Protein AF-A0A4P7W7T8-F1 (afdb_monomer_lite)

Foldseek 3Di:
DPPPQFAWEWAFPPLAAQDFGQWIFTATPVVRDGPDIGQFSLVNQVSCVVVVHFYWYFPDQLDHDDDDPVRTDGDDPVVVVVCVVVVNDTDGGGDGGNDDD

Sequence (101 aa):
MPNKEKKAFVLPHPCEEGKAIKHFEAKSTQEGKTVYKAPTEKEAAEGAIKLGFEAHILKDPKHKGTPKPEHFKKFVPEEHAKEIKNNKRPHKVGDICGGHT

Radius of gyration: 13.11 Å; chains: 1; bounding box: 32×29×37 Å

Structure (mmCIF, N/CA/C/O backbone):
data_AF-A0A4P7W7T8-F1
#
_entry.id   AF-A0A4P7W7T8-F1
#
loop_
_atom_site.group_PDB
_atom_site.id
_atom_site.type_symbol
_atom_site.label_atom_id
_atom_site.label_alt_id
_atom_site.label_comp_id
_atom_site.label_asym_id
_atom_site.label_entity_id
_atom_site.label_seq_id
_atom_site.pdbx_PDB_ins_code
_atom_site.Cartn_x
_atom_site.Cartn_y
_atom_site.Cartn_z
_atom_site.occupancy
_atom_site.B_iso_or_equiv
_atom_site.auth_seq_id
_atom_site.auth_comp_id
_atom_site.auth_asym_id
_atom_site.auth_atom_id
_atom_site.pdbx_PDB_model_num
ATOM 1 N N . MET A 1 1 ? -21.357 14.657 14.690 1.00 43.03 1 MET A N 1
ATOM 2 C CA . MET A 1 1 ? -20.018 15.087 14.230 1.00 43.03 1 MET A CA 1
ATOM 3 C C . MET A 1 1 ? -19.757 14.372 12.916 1.00 43.03 1 MET A C 1
ATOM 5 O O . MET A 1 1 ? -19.847 13.150 12.932 1.00 43.03 1 MET A O 1
ATOM 9 N N . PRO A 1 2 ? -19.558 15.060 11.779 1.00 45.53 2 PRO A N 1
ATOM 10 C CA . PRO A 1 2 ? -19.292 14.358 10.530 1.00 45.53 2 PRO A CA 1
ATOM 11 C C . PRO A 1 2 ? -17.980 13.591 10.700 1.00 45.53 2 PRO A C 1
ATOM 13 O O . PRO A 1 2 ? -16.943 14.193 10.980 1.00 45.53 2 PRO A O 1
ATOM 16 N N . ASN A 1 3 ? -18.054 12.261 10.611 1.00 47.88 3 ASN A N 1
ATOM 17 C CA . ASN A 1 3 ? -16.897 11.380 10.517 1.00 47.88 3 ASN A CA 1
ATOM 18 C C . ASN A 1 3 ? -16.047 11.916 9.359 1.00 47.88 3 ASN A C 1
ATOM 20 O O . ASN A 1 3 ? -16.409 11.722 8.201 1.00 47.88 3 ASN A O 1
ATOM 24 N N . LYS A 1 4 ? -14.973 12.662 9.650 1.00 55.84 4 LYS A N 1
ATOM 25 C CA 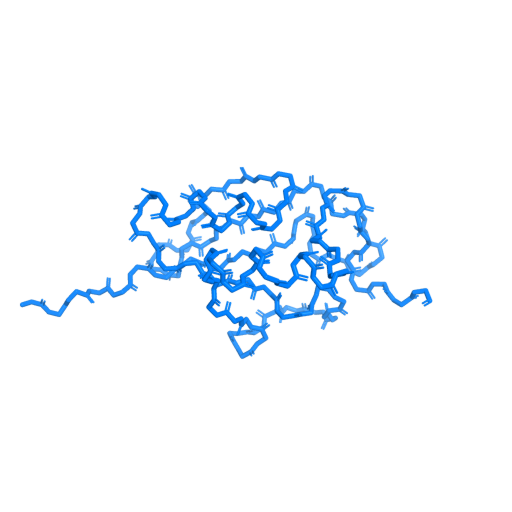. LYS A 1 4 ? -14.002 13.050 8.626 1.00 55.84 4 LYS A CA 1
ATOM 26 C C . LYS A 1 4 ? -13.449 11.746 8.076 1.00 55.84 4 LYS A C 1
ATOM 28 O O . LYS A 1 4 ? -12.705 11.055 8.767 1.00 55.84 4 LYS A O 1
ATOM 33 N N . GLU A 1 5 ? -13.908 11.375 6.887 1.00 64.31 5 GLU A N 1
ATOM 34 C CA . GLU A 1 5 ? -13.505 10.163 6.194 1.00 64.31 5 GLU A CA 1
ATOM 35 C C . GLU A 1 5 ? -11.977 10.169 6.083 1.00 64.31 5 GLU A C 1
ATOM 37 O O . GLU A 1 5 ? -11.391 10.941 5.321 1.00 64.31 5 GLU A O 1
ATOM 42 N N . LYS A 1 6 ? -11.316 9.354 6.906 1.00 83.50 6 LYS A N 1
ATOM 43 C CA . LYS A 1 6 ? -9.862 9.237 6.923 1.00 83.50 6 LYS A CA 1
ATOM 44 C C . LYS A 1 6 ? -9.444 8.525 5.639 1.00 83.50 6 LYS A C 1
ATOM 46 O O . LYS A 1 6 ? -9.477 7.308 5.595 1.00 83.50 6 LYS A O 1
ATOM 51 N N . LYS A 1 7 ? -9.100 9.251 4.577 1.00 89.12 7 LYS A N 1
ATOM 52 C CA . LYS A 1 7 ? -8.714 8.656 3.284 1.00 89.12 7 LYS A CA 1
ATOM 53 C C . LYS A 1 7 ? -7.204 8.432 3.222 1.00 89.12 7 LYS A C 1
ATOM 55 O O . LYS A 1 7 ? -6.428 9.292 3.643 1.00 89.12 7 LYS A O 1
ATOM 60 N N . ALA A 1 8 ? -6.792 7.282 2.699 1.00 91.19 8 ALA A N 1
ATOM 61 C CA . ALA A 1 8 ? -5.398 6.925 2.472 1.00 91.19 8 ALA A CA 1
ATOM 62 C C . ALA A 1 8 ? -5.184 6.495 1.017 1.00 91.19 8 ALA A C 1
ATOM 64 O O . ALA A 1 8 ? -5.902 5.642 0.509 1.00 91.19 8 ALA A O 1
ATOM 65 N N . PHE A 1 9 ? -4.186 7.068 0.353 1.00 91.19 9 PHE A N 1
ATOM 66 C CA . PHE A 1 9 ? -3.884 6.840 -1.057 1.00 91.19 9 PHE A CA 1
ATOM 67 C C . PHE A 1 9 ? -2.626 5.995 -1.179 1.00 91.19 9 PHE A C 1
ATOM 69 O O . PHE A 1 9 ? -1.566 6.379 -0.688 1.00 91.19 9 PHE A O 1
ATOM 76 N N . VAL A 1 10 ? -2.756 4.836 -1.810 1.00 91.19 10 VAL A N 1
ATOM 77 C CA . VAL A 1 10 ? -1.682 3.868 -1.995 1.00 91.19 10 VAL A CA 1
ATOM 78 C C . VAL A 1 10 ? -0.922 4.197 -3.268 1.00 91.19 10 VAL A C 1
ATOM 80 O O . VAL A 1 10 ? -1.489 4.226 -4.361 1.00 91.19 10 VAL A O 1
ATOM 83 N N . LEU A 1 11 ? 0.372 4.439 -3.107 1.00 88.75 11 LEU A N 1
ATOM 84 C CA . LEU A 1 11 ? 1.264 4.909 -4.153 1.00 88.75 11 LEU A CA 1
ATOM 85 C C . LEU A 1 11 ? 2.485 4.001 -4.272 1.00 88.75 11 LEU A C 1
ATOM 87 O O . LEU A 1 11 ? 3.074 3.667 -3.243 1.00 88.75 11 LEU A O 1
ATOM 91 N N . PRO A 1 12 ? 2.908 3.633 -5.490 1.00 87.06 12 PRO A N 1
ATOM 92 C CA . PRO A 1 12 ? 4.202 3.002 -5.685 1.00 87.06 12 PRO A CA 1
ATOM 93 C C . PRO A 1 12 ? 5.333 3.979 -5.334 1.00 87.06 12 PRO A C 1
ATOM 95 O O . PRO A 1 12 ? 5.284 5.160 -5.674 1.00 87.06 12 PRO A O 1
ATOM 98 N N . HIS A 1 13 ? 6.368 3.485 -4.664 1.00 84.25 13 HIS A N 1
ATOM 99 C CA . HIS A 1 13 ? 7.572 4.227 -4.318 1.00 84.25 13 HIS A CA 1
ATOM 100 C C . HIS A 1 13 ? 8.816 3.462 -4.793 1.00 84.25 13 HIS A C 1
ATOM 102 O O . HIS A 1 13 ? 8.976 2.298 -4.424 1.00 84.25 13 HIS A O 1
ATOM 108 N N . PRO A 1 14 ? 9.743 4.085 -5.541 1.00 73.94 14 PRO A N 1
ATOM 109 C CA . PRO A 1 14 ? 9.638 5.423 -6.124 1.00 73.94 14 PRO A CA 1
ATOM 110 C C . PRO A 1 14 ? 8.574 5.477 -7.236 1.00 73.94 14 PRO A C 1
ATOM 112 O O . PRO A 1 14 ? 8.382 4.507 -7.963 1.00 73.94 14 PRO A O 1
ATOM 115 N N . CYS A 1 15 ? 7.906 6.624 -7.374 1.00 66.94 15 CYS A N 1
ATOM 116 C CA . CYS A 1 15 ? 6.936 6.888 -8.444 1.00 66.94 15 CYS A CA 1
ATOM 117 C C . CYS A 1 15 ? 7.629 7.600 -9.620 1.00 66.94 15 CYS A C 1
ATOM 119 O O . CYS A 1 15 ? 7.250 8.705 -10.001 1.00 66.94 15 CYS A O 1
ATOM 121 N N . GLU A 1 16 ? 8.710 7.011 -10.132 1.00 73.38 16 GLU A N 1
ATOM 122 C CA . GLU A 1 16 ? 9.493 7.559 -11.246 1.00 73.38 16 GLU A CA 1
ATOM 123 C C . GLU A 1 16 ? 9.385 6.639 -12.462 1.00 73.38 16 GLU A C 1
ATOM 125 O O . GLU A 1 16 ? 9.552 5.425 -12.340 1.00 73.38 16 GLU A O 1
ATOM 130 N N . GLU A 1 17 ? 9.120 7.222 -13.633 1.00 73.69 17 GLU A N 1
ATOM 131 C CA . GLU A 1 17 ? 9.011 6.481 -14.890 1.00 73.69 17 GLU A CA 1
ATOM 132 C C . GLU A 1 17 ? 10.280 5.658 -15.158 1.00 73.69 17 GLU A C 1
ATOM 134 O O . GLU A 1 17 ? 11.400 6.161 -15.062 1.00 73.69 17 GLU A O 1
ATOM 139 N N . GLY A 1 18 ? 10.101 4.373 -15.466 1.00 72.75 18 GLY A N 1
ATOM 140 C CA . GLY A 1 18 ? 11.202 3.454 -15.755 1.00 72.75 18 GLY A CA 1
ATOM 141 C C . GLY A 1 18 ? 11.937 2.930 -14.518 1.00 72.75 18 GLY A C 1
ATOM 142 O O . GLY A 1 18 ? 12.841 2.108 -14.665 1.00 72.75 18 GLY A O 1
ATOM 143 N N . LYS A 1 19 ? 11.558 3.342 -13.298 1.00 80.81 19 LYS A N 1
ATOM 144 C CA . LYS A 1 19 ? 12.117 2.772 -12.064 1.00 80.81 19 LYS A CA 1
ATOM 145 C C . LYS A 1 19 ? 11.279 1.610 -11.548 1.00 80.81 19 LYS A C 1
ATOM 147 O O . LYS A 1 19 ? 10.050 1.619 -11.596 1.00 80.81 19 LYS A O 1
ATOM 152 N N . ALA A 1 20 ? 11.976 0.617 -11.003 1.00 84.12 20 ALA A N 1
ATOM 153 C CA . ALA A 1 20 ? 11.350 -0.475 -10.280 1.00 84.12 20 ALA A CA 1
ATOM 154 C C . ALA A 1 20 ? 10.740 0.037 -8.970 1.00 84.12 20 ALA A C 1
ATOM 156 O O . ALA A 1 20 ? 11.398 0.728 -8.184 1.00 84.12 20 ALA A O 1
ATOM 157 N N . ILE A 1 21 ? 9.490 -0.343 -8.727 1.00 84.81 21 ILE A N 1
ATOM 158 C CA . ILE A 1 21 ? 8.782 -0.083 -7.478 1.00 84.81 21 ILE A CA 1
ATOM 159 C C . ILE A 1 21 ? 9.522 -0.823 -6.364 1.00 84.81 21 ILE A C 1
ATOM 161 O O . ILE A 1 21 ? 9.688 -2.038 -6.438 1.00 84.81 21 ILE A O 1
ATOM 165 N N . LYS A 1 22 ? 9.964 -0.112 -5.327 1.00 87.56 22 LYS A N 1
ATOM 166 C CA . LYS A 1 22 ? 10.573 -0.703 -4.126 1.00 87.56 22 LYS A CA 1
ATOM 167 C C . LYS A 1 22 ? 9.514 -1.161 -3.132 1.00 87.56 22 LYS A C 1
ATOM 169 O O . LYS A 1 22 ? 9.632 -2.233 -2.550 1.00 87.56 22 LYS A O 1
ATOM 174 N N . HIS A 1 23 ? 8.480 -0.353 -2.940 1.00 89.94 23 HIS A N 1
ATOM 175 C CA . HIS A 1 23 ? 7.365 -0.647 -2.046 1.00 89.94 23 HIS A CA 1
ATOM 176 C C . HIS A 1 23 ? 6.173 0.245 -2.385 1.0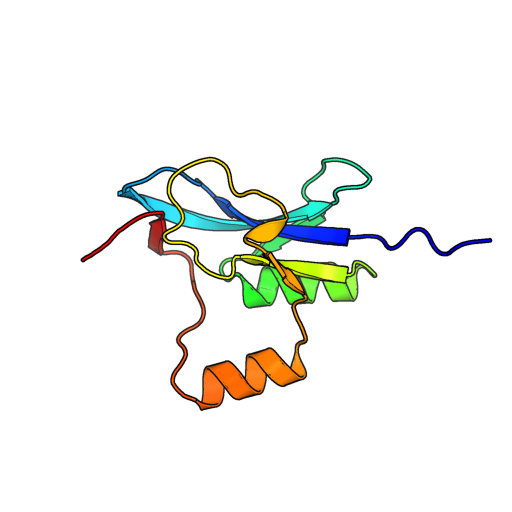0 89.94 23 HIS A C 1
ATOM 178 O O . HIS A 1 23 ? 6.297 1.210 -3.131 1.00 89.94 23 HIS A O 1
ATOM 184 N N . PHE A 1 24 ? 5.016 -0.065 -1.819 1.00 90.81 24 PHE A N 1
ATOM 185 C CA . PHE A 1 24 ? 3.817 0.756 -1.864 1.00 90.81 24 PHE A CA 1
ATOM 186 C C . PHE A 1 24 ? 3.623 1.471 -0.530 1.00 90.81 24 PHE A C 1
ATOM 188 O O . PHE A 1 24 ? 3.826 0.894 0.539 1.00 90.81 24 PHE A O 1
ATOM 195 N N . GLU A 1 25 ? 3.228 2.735 -0.591 1.00 91.69 25 GLU A N 1
ATOM 196 C CA . GLU A 1 25 ? 3.012 3.603 0.562 1.00 91.69 25 GLU A CA 1
ATOM 197 C C . GLU A 1 25 ? 1.563 4.079 0.585 1.00 91.69 25 GLU A C 1
ATOM 199 O O . GLU A 1 25 ? 1.112 4.730 -0.354 1.00 91.69 25 GLU A O 1
ATOM 204 N N . ALA A 1 26 ? 0.841 3.804 1.669 1.00 91.88 26 ALA A N 1
ATOM 205 C CA . ALA A 1 26 ? -0.463 4.396 1.923 1.00 91.88 26 ALA A CA 1
ATOM 206 C C . ALA A 1 26 ? -0.273 5.758 2.600 1.00 91.88 26 ALA A C 1
ATOM 208 O O . ALA A 1 26 ? 0.168 5.827 3.749 1.00 91.88 26 ALA A O 1
ATOM 209 N N . LYS A 1 27 ? -0.591 6.850 1.903 1.00 90.62 27 LYS A N 1
ATOM 210 C CA . LYS A 1 27 ? -0.506 8.222 2.419 1.00 90.62 27 LYS A CA 1
ATOM 211 C C . LYS A 1 27 ? -1.871 8.752 2.833 1.00 90.62 27 LYS A C 1
ATOM 213 O O . LYS A 1 27 ? -2.778 8.830 2.013 1.00 90.62 27 LYS A O 1
ATOM 218 N N . SER A 1 28 ? -2.001 9.163 4.091 1.00 89.25 28 SER A N 1
ATOM 219 C CA . SER A 1 28 ? -3.191 9.848 4.601 1.00 89.25 28 SER A CA 1
ATOM 220 C C . SER A 1 28 ? -3.298 11.241 3.984 1.00 89.25 28 SER A C 1
ATOM 222 O O . SER A 1 28 ? -2.362 12.031 4.103 1.00 89.25 28 SER A O 1
ATOM 224 N N . THR A 1 29 ? -4.433 11.588 3.372 1.00 80.94 29 THR A N 1
ATOM 225 C CA . THR A 1 29 ? -4.665 12.966 2.890 1.00 80.94 29 THR A CA 1
ATOM 226 C C . THR A 1 29 ? -4.890 13.958 4.012 1.00 80.94 29 THR A C 1
ATOM 228 O O . THR A 1 29 ? -4.680 15.150 3.819 1.00 80.94 29 THR A O 1
ATOM 231 N N . GLN A 1 30 ? -5.325 13.485 5.177 1.00 78.44 30 GLN A N 1
ATOM 232 C CA . GLN A 1 30 ? -5.634 14.362 6.297 1.00 78.44 30 GLN A CA 1
ATOM 233 C C . GLN A 1 30 ? -4.367 14.828 7.023 1.00 78.44 30 GLN A C 1
ATOM 235 O O . GLN A 1 30 ? -4.312 15.961 7.486 1.00 78.44 30 GLN A O 1
ATOM 240 N N . GLU A 1 31 ? -3.357 13.960 7.121 1.00 75.31 31 GLU A N 1
ATOM 241 C CA . GLU A 1 31 ? -2.083 14.279 7.781 1.00 75.31 31 GLU A CA 1
ATOM 242 C C . GLU A 1 31 ? -0.920 14.502 6.806 1.00 75.31 31 GLU A C 1
ATOM 244 O O . GLU A 1 31 ? 0.133 14.975 7.221 1.00 75.31 31 GLU A O 1
ATOM 249 N N . GLY A 1 32 ? -1.064 14.125 5.531 1.00 80.06 32 GLY A N 1
ATOM 250 C CA . GLY A 1 32 ? 0.028 14.151 4.550 1.00 80.06 32 GLY A CA 1
ATOM 251 C C . GLY A 1 32 ? 1.140 13.131 4.830 1.00 80.06 32 GLY A C 1
ATOM 252 O O . GLY A 1 32 ? 2.199 13.181 4.206 1.00 80.06 32 GLY A O 1
ATOM 253 N N . LYS A 1 33 ? 0.920 12.203 5.769 1.00 86.50 33 LYS A N 1
ATOM 254 C CA . LYS A 1 33 ? 1.911 11.223 6.228 1.00 86.50 33 LYS A CA 1
ATOM 255 C C . LYS A 1 33 ? 1.632 9.840 5.662 1.00 86.50 33 LYS A C 1
ATOM 257 O O . LYS A 1 33 ? 0.480 9.444 5.479 1.00 86.50 33 LYS A O 1
ATOM 262 N N . THR A 1 34 ? 2.699 9.082 5.440 1.00 91.00 34 THR A N 1
ATOM 263 C CA . THR A 1 34 ? 2.601 7.652 5.150 1.00 91.00 34 THR A CA 1
ATOM 264 C C . THR A 1 34 ? 2.159 6.918 6.413 1.00 91.00 34 THR A C 1
ATOM 266 O O . THR A 1 34 ? 2.882 6.918 7.405 1.00 91.00 34 THR A O 1
ATOM 269 N N . VAL A 1 35 ? 0.975 6.311 6.376 1.00 91.00 35 VAL A N 1
ATOM 270 C CA . VAL A 1 35 ? 0.399 5.543 7.492 1.00 91.00 35 VAL A CA 1
ATOM 271 C C . VAL A 1 35 ? 0.765 4.063 7.425 1.00 91.00 35 VAL A C 1
ATOM 273 O O . VAL A 1 35 ? 0.769 3.390 8.449 1.00 91.00 35 VAL A O 1
ATOM 276 N N . TYR A 1 36 ? 1.087 3.552 6.233 1.00 93.56 36 TYR A N 1
ATOM 277 C CA . TYR A 1 36 ? 1.459 2.153 6.044 1.00 93.56 36 TYR A CA 1
ATOM 278 C C . TYR A 1 36 ? 2.388 1.972 4.840 1.00 93.56 36 TYR A C 1
ATOM 280 O O . TYR A 1 36 ? 2.285 2.713 3.860 1.00 93.56 36 TYR A O 1
ATOM 288 N N . LYS A 1 37 ? 3.285 0.982 4.902 1.00 93.25 37 LYS A N 1
ATOM 289 C CA . LYS A 1 37 ? 4.170 0.592 3.797 1.00 93.25 37 LYS A CA 1
ATOM 290 C C . LYS A 1 37 ? 4.115 -0.914 3.609 1.00 93.25 37 LYS A C 1
ATOM 292 O O . LYS A 1 37 ? 4.160 -1.643 4.594 1.00 93.25 37 LYS A O 1
ATOM 297 N N . ALA A 1 38 ? 4.042 -1.366 2.366 1.00 92.25 38 ALA A N 1
ATOM 298 C CA . ALA A 1 38 ? 3.959 -2.785 2.054 1.00 92.25 38 ALA A CA 1
ATOM 299 C C . ALA A 1 38 ? 4.611 -3.106 0.703 1.00 92.25 38 ALA A C 1
ATOM 301 O O . ALA A 1 38 ? 4.767 -2.208 -0.123 1.00 92.25 38 ALA A O 1
ATOM 302 N N . PRO A 1 39 ? 4.979 -4.366 0.429 1.00 88.12 39 PRO A N 1
ATOM 303 C CA . PRO A 1 39 ? 5.563 -4.739 -0.858 1.00 88.12 39 PRO A CA 1
ATOM 304 C C . PRO A 1 39 ? 4.534 -4.780 -2.000 1.00 88.12 39 PRO A C 1
ATOM 306 O O . PRO A 1 39 ? 4.928 -4.769 -3.165 1.00 88.12 39 PRO A O 1
ATOM 309 N N . THR A 1 40 ? 3.233 -4.804 -1.700 1.00 87.25 40 THR A N 1
ATOM 310 C CA . THR A 1 40 ? 2.149 -4.811 -2.694 1.00 87.25 40 THR A CA 1
ATOM 311 C C . THR A 1 40 ? 1.136 -3.701 -2.435 1.00 87.25 40 THR A C 1
ATOM 313 O O . THR A 1 40 ? 0.941 -3.272 -1.293 1.00 87.25 40 THR A O 1
ATOM 316 N N . GLU A 1 41 ? 0.452 -3.245 -3.488 1.00 86.75 41 GLU A N 1
ATOM 317 C CA . GLU A 1 41 ? -0.619 -2.243 -3.353 1.00 86.75 41 GLU A CA 1
ATOM 318 C C . GLU A 1 41 ? -1.748 -2.746 -2.439 1.00 86.75 41 GLU A C 1
ATOM 320 O O . GLU A 1 41 ? -2.319 -1.985 -1.659 1.00 86.75 41 GLU A O 1
ATOM 325 N N . LYS A 1 42 ? -2.027 -4.053 -2.509 1.00 87.75 42 LYS A N 1
ATOM 326 C CA . LYS A 1 42 ? -3.084 -4.721 -1.760 1.00 87.75 42 LYS A CA 1
ATOM 327 C C . LYS A 1 42 ? -2.792 -4.659 -0.269 1.00 87.75 42 LYS A C 1
ATOM 329 O O . LYS A 1 42 ? -3.623 -4.186 0.496 1.00 87.75 42 LYS A O 1
ATOM 334 N N . GLU A 1 43 ? -1.601 -5.084 0.139 1.00 89.81 43 GLU A N 1
ATOM 335 C CA . GLU A 1 43 ? -1.214 -5.064 1.549 1.00 89.81 43 GLU A CA 1
ATOM 336 C C . GLU A 1 43 ? -1.149 -3.638 2.096 1.00 89.81 43 GLU A C 1
ATOM 338 O O . GLU A 1 43 ? -1.545 -3.400 3.236 1.00 89.81 43 GLU A O 1
ATOM 343 N N . ALA A 1 44 ? -0.714 -2.674 1.279 1.00 91.06 44 ALA A N 1
ATOM 344 C CA . ALA A 1 44 ? -0.719 -1.274 1.676 1.00 91.06 44 ALA A CA 1
ATOM 345 C C . ALA A 1 44 ? -2.145 -0.741 1.896 1.00 91.06 44 ALA A C 1
ATOM 347 O O . ALA A 1 44 ? -2.394 -0.031 2.875 1.00 91.06 44 ALA A O 1
ATOM 348 N N . ALA A 1 45 ? -3.088 -1.121 1.031 1.00 91.25 45 ALA A N 1
ATOM 349 C CA . ALA A 1 45 ? -4.494 -0.762 1.162 1.00 91.25 45 ALA A CA 1
ATOM 350 C C . ALA A 1 45 ? -5.157 -1.441 2.369 1.00 91.25 45 ALA A C 1
ATOM 352 O O . ALA A 1 45 ? -5.811 -0.780 3.175 1.00 91.25 45 ALA A O 1
ATOM 353 N N . GLU A 1 46 ? -4.957 -2.748 2.537 1.00 91.06 46 GLU A N 1
ATOM 354 C CA . GLU A 1 46 ? -5.487 -3.507 3.672 1.00 91.06 46 GLU A CA 1
ATOM 355 C C . GLU A 1 46 ? -4.926 -2.996 5.004 1.00 91.06 46 GLU A C 1
ATOM 357 O O . GLU A 1 46 ? -5.672 -2.868 5.975 1.00 91.06 46 GLU A O 1
ATOM 362 N N . GLY A 1 47 ? -3.634 -2.656 5.052 1.00 91.31 47 GLY A N 1
ATOM 363 C CA . GLY A 1 47 ? -3.001 -2.041 6.216 1.00 91.31 47 GLY A CA 1
ATOM 364 C C . GLY A 1 47 ? -3.647 -0.709 6.593 1.00 91.31 47 GLY A C 1
ATOM 365 O O . GLY A 1 47 ? -3.982 -0.494 7.757 1.00 91.31 47 GLY A O 1
ATOM 366 N N . ALA A 1 48 ? -3.911 0.156 5.611 1.00 90.88 48 ALA A N 1
ATOM 367 C CA . ALA A 1 48 ? -4.619 1.413 5.843 1.00 90.88 48 ALA A CA 1
ATOM 368 C C . ALA A 1 48 ? -6.063 1.197 6.341 1.00 90.88 48 ALA A C 1
ATOM 370 O O . ALA A 1 48 ? -6.477 1.850 7.300 1.00 90.88 48 ALA A O 1
ATOM 371 N N . ILE A 1 49 ? -6.800 0.236 5.774 1.00 90.50 49 ILE A N 1
ATOM 372 C CA . ILE A 1 49 ? -8.160 -0.117 6.225 1.00 90.50 49 ILE A CA 1
ATOM 373 C C . ILE A 1 49 ? -8.166 -0.621 7.665 1.00 90.50 49 ILE A C 1
ATOM 375 O O . ILE A 1 49 ? -9.001 -0.186 8.459 1.00 90.50 49 ILE A O 1
ATOM 379 N N . LYS A 1 50 ? -7.205 -1.470 8.041 1.00 89.75 50 LYS A N 1
ATOM 380 C CA . LYS A 1 50 ? -7.049 -1.949 9.426 1.00 89.75 50 LYS A CA 1
ATOM 381 C C . LYS A 1 50 ? -6.786 -0.813 10.417 1.00 89.75 50 LYS A C 1
ATOM 383 O O . LYS A 1 50 ? -7.221 -0.894 11.559 1.00 89.75 50 LYS A O 1
ATOM 388 N N . LEU A 1 51 ? -6.120 0.254 9.978 1.00 89.19 51 LEU A N 1
ATOM 389 C CA . LEU A 1 51 ? -5.897 1.471 10.767 1.00 89.19 51 LEU A CA 1
ATOM 390 C C . LEU A 1 51 ? -7.126 2.405 10.808 1.00 89.19 51 LEU A C 1
ATOM 392 O O . LEU A 1 51 ? -7.070 3.477 11.414 1.00 89.19 51 LEU A O 1
ATOM 396 N N . GLY A 1 52 ? -8.235 2.020 10.169 1.00 87.69 52 GLY A N 1
ATOM 397 C CA . GLY A 1 52 ? -9.470 2.799 10.100 1.00 87.69 52 GLY A CA 1
ATOM 398 C C . GLY A 1 52 ? -9.470 3.870 9.008 1.00 87.69 52 GLY A C 1
ATOM 399 O O . GLY A 1 52 ? -10.215 4.845 9.124 1.00 87.69 52 GLY A O 1
ATOM 400 N N . PHE A 1 53 ? -8.628 3.722 7.978 1.00 90.00 53 PHE A N 1
ATOM 401 C CA . PHE A 1 53 ? -8.612 4.601 6.811 1.00 90.00 53 PHE A CA 1
ATOM 402 C C . PHE A 1 53 ? -9.335 3.962 5.623 1.00 90.00 53 PHE A C 1
ATOM 404 O O . PHE A 1 53 ? -9.190 2.781 5.336 1.00 90.00 53 PHE A O 1
ATOM 411 N N . GLU A 1 54 ? -10.066 4.757 4.859 1.00 90.38 54 GLU A N 1
ATOM 412 C CA . GLU A 1 54 ? -10.551 4.351 3.551 1.00 90.38 54 GLU A CA 1
ATOM 413 C C . GLU A 1 54 ? -9.382 4.347 2.559 1.00 90.38 54 GLU A C 1
ATOM 415 O O . GLU A 1 54 ? -8.844 5.404 2.221 1.00 90.38 54 GLU A O 1
ATOM 420 N N . ALA A 1 55 ? -8.965 3.161 2.117 1.00 90.81 55 ALA A N 1
ATOM 421 C CA . ALA A 1 55 ? -7.860 3.017 1.182 1.00 90.81 55 ALA A CA 1
ATOM 422 C C . ALA A 1 55 ? -8.299 3.253 -0.269 1.00 90.81 55 ALA A C 1
ATOM 424 O O . ALA A 1 55 ? -9.340 2.771 -0.716 1.00 90.81 55 ALA A O 1
ATOM 425 N N . HIS A 1 56 ? -7.459 3.953 -1.020 1.00 91.44 56 HIS A N 1
ATOM 426 C CA . HIS A 1 56 ? -7.621 4.255 -2.436 1.00 91.44 56 HIS A CA 1
ATOM 427 C C . HIS A 1 56 ? -6.360 3.809 -3.170 1.00 91.44 56 HIS A C 1
ATOM 429 O O . HIS A 1 56 ? -5.269 4.272 -2.849 1.00 91.44 56 HIS A O 1
ATOM 435 N N . ILE A 1 57 ? -6.491 2.904 -4.137 1.00 88.88 57 ILE A N 1
ATOM 436 C CA . ILE A 1 57 ? -5.373 2.397 -4.947 1.00 88.88 57 ILE A CA 1
ATOM 437 C C . ILE A 1 57 ? -5.379 3.049 -6.326 1.00 88.88 57 ILE A C 1
ATOM 439 O O . ILE A 1 57 ? -6.433 3.441 -6.832 1.00 88.88 57 ILE A O 1
ATOM 443 N N . LEU A 1 58 ? -4.207 3.168 -6.942 1.00 84.81 58 LEU A N 1
ATOM 444 C CA . LEU A 1 58 ? -4.092 3.607 -8.329 1.00 84.81 58 LEU A CA 1
ATOM 445 C C . LEU A 1 58 ? -4.846 2.646 -9.253 1.00 84.81 58 LEU A C 1
ATOM 447 O O . LEU A 1 58 ? -4.671 1.434 -9.188 1.00 84.81 58 LEU A O 1
ATOM 451 N N . LYS A 1 59 ? -5.694 3.195 -10.125 1.00 80.75 59 LYS A N 1
ATOM 452 C CA . LYS A 1 59 ? -6.363 2.426 -11.185 1.00 80.75 59 LYS A CA 1
ATOM 453 C C . LYS A 1 59 ? -5.347 1.887 -12.187 1.00 80.75 59 LYS A C 1
ATOM 455 O O . LYS A 1 59 ? -5.531 0.782 -12.687 1.00 80.75 59 LYS A O 1
ATOM 460 N N . ASP A 1 60 ? -4.319 2.688 -12.461 1.00 72.50 60 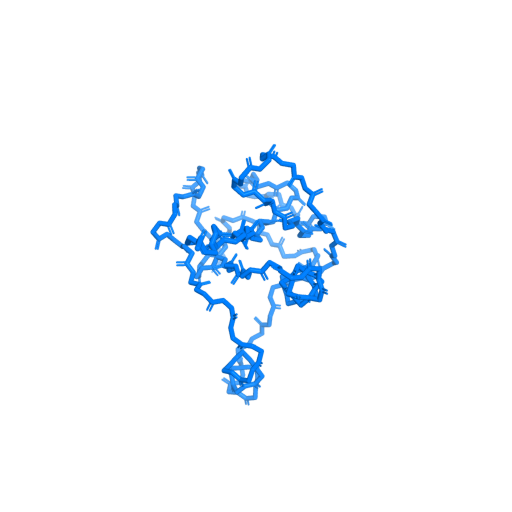ASP A N 1
ATOM 461 C CA . ASP A 1 60 ? -3.254 2.393 -13.404 1.00 72.50 60 ASP A CA 1
ATOM 462 C C . ASP A 1 60 ? -1.907 2.893 -12.841 1.00 72.50 60 ASP A C 1
ATOM 464 O O . ASP A 1 60 ? -1.721 4.099 -12.665 1.00 72.50 60 ASP A O 1
ATOM 468 N N . PRO A 1 61 ? -0.961 2.001 -12.506 1.00 62.12 61 PRO A N 1
ATOM 469 C CA . PRO A 1 61 ? 0.373 2.391 -12.039 1.00 62.12 61 PRO A CA 1
ATOM 470 C C . PRO A 1 61 ? 1.353 2.673 -13.185 1.00 62.12 61 PRO A C 1
ATOM 472 O O . PRO A 1 61 ? 2.498 3.054 -12.930 1.00 62.12 61 PRO A O 1
ATOM 475 N N . LYS A 1 62 ? 0.928 2.506 -14.446 1.00 61.56 62 LYS A N 1
ATOM 476 C CA . LYS A 1 62 ? 1.658 3.028 -15.607 1.00 61.56 62 LYS A CA 1
ATOM 477 C C . LYS A 1 62 ? 1.386 4.521 -15.805 1.00 61.56 62 LYS A C 1
ATOM 479 O O . LYS A 1 62 ? 1.884 5.109 -16.763 1.00 61.56 62 LYS A O 1
ATOM 484 N N . HIS A 1 63 ? 0.645 5.150 -14.891 1.00 63.97 63 HIS A N 1
ATOM 485 C CA . HIS A 1 63 ? 0.437 6.582 -14.895 1.00 63.97 63 HIS A CA 1
ATOM 486 C C . HIS A 1 63 ? 1.775 7.331 -14.903 1.00 63.97 63 HIS A C 1
ATOM 488 O O . HIS A 1 63 ? 2.608 7.176 -14.009 1.00 63.97 63 HIS A O 1
ATOM 494 N N . LYS A 1 64 ? 1.964 8.157 -15.932 1.00 60.59 64 LYS A N 1
ATOM 495 C CA . LYS A 1 64 ? 3.133 9.017 -16.082 1.00 60.59 64 LYS A CA 1
ATOM 496 C C . LYS A 1 64 ? 2.906 10.326 -15.330 1.00 60.59 64 LYS A C 1
ATOM 498 O O . LYS A 1 64 ? 1.979 11.069 -15.647 1.00 60.59 64 LYS A O 1
ATOM 503 N N . GLY A 1 65 ? 3.777 10.621 -14.367 1.00 64.94 65 GLY A N 1
ATOM 504 C CA . GLY A 1 65 ? 3.746 11.859 -13.584 1.00 64.94 65 GLY A CA 1
ATOM 505 C C . GLY A 1 65 ? 3.045 11.726 -12.232 1.00 64.94 65 GLY A C 1
ATOM 506 O O . GLY A 1 65 ? 2.784 10.627 -11.748 1.00 64.94 65 GLY A O 1
ATOM 507 N N . THR A 1 66 ? 2.786 12.867 -11.586 1.00 69.75 66 THR A N 1
ATOM 508 C CA . THR A 1 66 ? 2.192 12.902 -10.245 1.00 69.75 66 THR A CA 1
ATOM 509 C C . THR A 1 66 ? 0.749 12.391 -10.289 1.00 69.75 66 THR A C 1
ATOM 511 O O . THR A 1 66 ? -0.108 13.043 -10.893 1.00 69.75 66 THR A O 1
ATOM 514 N N . PRO A 1 67 ? 0.438 11.265 -9.629 1.00 73.75 67 PRO A N 1
ATOM 515 C CA . PRO A 1 67 ? -0.906 10.707 -9.634 1.00 73.75 67 PRO A CA 1
ATOM 516 C C . PRO A 1 67 ? -1.904 11.659 -8.965 1.00 73.75 67 PRO A C 1
ATOM 518 O O . PRO A 1 67 ? -1.743 12.058 -7.810 1.00 73.75 67 PRO A O 1
ATOM 521 N N . LYS A 1 68 ? -2.949 12.023 -9.713 1.00 75.31 68 LYS A N 1
ATOM 522 C CA . LYS A 1 68 ? -4.062 12.861 -9.254 1.00 75.31 68 LYS A CA 1
ATOM 523 C C . LYS A 1 68 ? -5.144 12.017 -8.576 1.00 75.31 68 LYS A C 1
ATOM 525 O O . LYS A 1 68 ? -5.286 10.848 -8.929 1.00 75.31 68 LYS A O 1
ATOM 530 N N . PRO A 1 69 ? -5.971 12.600 -7.685 1.00 75.00 69 PRO A N 1
ATOM 531 C CA . PRO A 1 69 ? -7.059 11.893 -6.999 1.00 75.00 69 PRO A CA 1
ATOM 532 C C . PRO A 1 69 ? -8.007 11.116 -7.931 1.00 75.00 69 PRO A C 1
ATOM 534 O O . PRO A 1 69 ? -8.486 10.048 -7.568 1.00 75.00 69 PRO A O 1
ATOM 537 N N . GLU A 1 70 ? -8.235 11.607 -9.152 1.00 81.94 70 GLU A N 1
ATOM 538 C CA . GLU A 1 7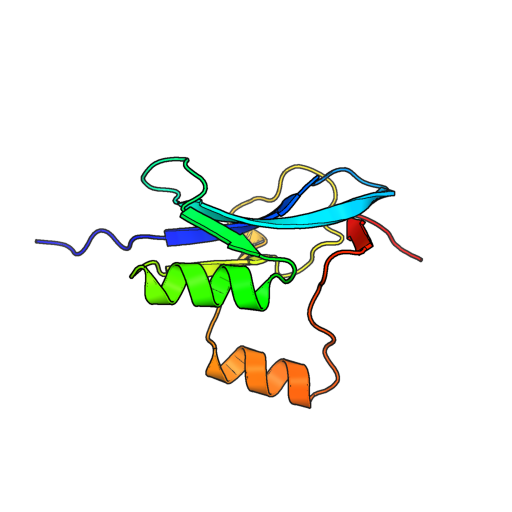0 ? -9.072 10.965 -10.181 1.00 81.94 70 GLU A CA 1
ATOM 539 C C . GLU A 1 70 ? -8.527 9.609 -10.682 1.00 81.94 70 GLU A C 1
ATOM 541 O O . GLU A 1 70 ? -9.297 8.720 -11.074 1.00 81.94 70 GLU A O 1
ATOM 546 N N . HIS A 1 71 ? -7.204 9.419 -10.619 1.00 84.31 71 HIS A N 1
ATOM 547 C CA . HIS A 1 71 ? -6.526 8.182 -11.017 1.00 84.31 71 HIS A CA 1
ATOM 548 C C . HIS A 1 71 ? -6.618 7.093 -9.953 1.00 84.31 71 HIS A C 1
ATOM 550 O O . HIS A 1 71 ? -6.213 5.960 -10.208 1.00 84.31 71 HIS A O 1
ATOM 556 N N . PHE A 1 72 ? -7.169 7.397 -8.781 1.00 86.31 72 PHE A N 1
ATOM 557 C CA . PHE A 1 72 ? -7.382 6.411 -7.741 1.00 86.31 72 PHE A CA 1
ATOM 558 C C . PHE A 1 72 ? -8.805 5.871 -7.778 1.00 86.31 72 PHE A C 1
ATOM 560 O O . PHE A 1 72 ? -9.759 6.538 -8.188 1.00 86.31 72 PHE A O 1
ATOM 567 N N . LYS A 1 73 ? -8.945 4.624 -7.347 1.00 88.50 73 LYS A N 1
ATOM 568 C CA . LYS A 1 73 ? -10.225 4.001 -7.033 1.00 88.50 73 LYS A CA 1
ATOM 569 C C . LYS A 1 73 ? -10.229 3.575 -5.576 1.00 88.50 73 LYS A C 1
ATOM 571 O O . LYS A 1 73 ? -9.198 3.164 -5.043 1.00 88.50 73 LYS A O 1
ATOM 576 N N . LYS A 1 74 ? -11.409 3.610 -4.961 1.00 90.06 74 LYS A N 1
ATOM 577 C CA . LYS A 1 74 ? -11.620 3.040 -3.633 1.00 90.06 74 LYS A CA 1
ATOM 578 C C . LYS A 1 74 ? -11.258 1.556 -3.667 1.00 90.06 74 LYS A C 1
ATOM 580 O O . LYS A 1 74 ? -11.752 0.808 -4.511 1.00 90.06 74 LYS A O 1
ATOM 585 N N . PHE A 1 75 ? -10.375 1.145 -2.770 1.00 89.19 75 PHE A N 1
ATOM 586 C CA . PHE A 1 75 ? -10.025 -0.251 -2.594 1.00 89.19 75 PHE A CA 1
ATOM 587 C C . PHE A 1 75 ? -11.103 -0.925 -1.750 1.00 89.19 75 PHE A C 1
ATOM 589 O O . PHE A 1 75 ? -11.326 -0.562 -0.595 1.00 89.19 75 PHE A O 1
ATOM 596 N N . VAL A 1 76 ? -11.765 -1.918 -2.335 1.00 87.44 76 VAL A N 1
ATOM 597 C CA . VAL A 1 76 ? -12.718 -2.777 -1.635 1.00 87.44 76 VAL A CA 1
ATOM 598 C C . VAL A 1 76 ? -12.117 -4.184 -1.609 1.00 87.44 76 VAL A C 1
ATOM 600 O O . VAL A 1 76 ? -11.953 -4.770 -2.680 1.00 87.44 76 VAL A O 1
ATOM 603 N N . PRO A 1 77 ? -11.768 -4.737 -0.429 1.00 83.06 77 PRO A N 1
ATOM 604 C CA . PRO A 1 77 ? -11.074 -6.022 -0.324 1.00 83.06 77 PRO A CA 1
ATOM 605 C C . PRO A 1 77 ? -11.782 -7.164 -1.065 1.00 83.06 77 PRO A C 1
ATOM 607 O O . PRO A 1 77 ? -11.133 -7.940 -1.764 1.00 83.06 77 PRO A O 1
ATOM 610 N N . GLU A 1 78 ? -13.113 -7.235 -0.967 1.00 82.38 78 GLU A N 1
ATOM 611 C CA . GLU A 1 78 ? -13.920 -8.241 -1.670 1.00 82.38 78 GLU A CA 1
ATOM 612 C C . GLU A 1 78 ? -13.875 -8.095 -3.195 1.00 82.38 78 GLU A C 1
ATOM 614 O O . GLU A 1 78 ? -13.705 -9.088 -3.902 1.00 82.38 78 GLU A O 1
ATOM 619 N N . GLU A 1 79 ? -14.007 -6.874 -3.720 1.00 80.31 79 GLU A N 1
ATOM 620 C CA . GLU A 1 79 ? -13.944 -6.629 -5.166 1.00 80.31 79 GLU A CA 1
ATOM 621 C C . GLU A 1 79 ? -12.543 -6.896 -5.708 1.00 80.31 79 GLU A C 1
ATOM 623 O O . GLU A 1 79 ? -12.382 -7.552 -6.735 1.00 80.31 79 GLU A O 1
ATOM 628 N N . HIS A 1 80 ? -11.515 -6.468 -4.979 1.00 75.56 80 HIS A N 1
ATOM 629 C CA . HIS A 1 80 ? -10.134 -6.704 -5.370 1.00 75.56 80 HIS A CA 1
ATOM 630 C C . HIS A 1 80 ? -9.791 -8.201 -5.360 1.00 75.56 80 HIS A C 1
ATOM 632 O O . HIS A 1 80 ? -9.114 -8.691 -6.262 1.00 75.56 80 HIS A O 1
ATOM 638 N 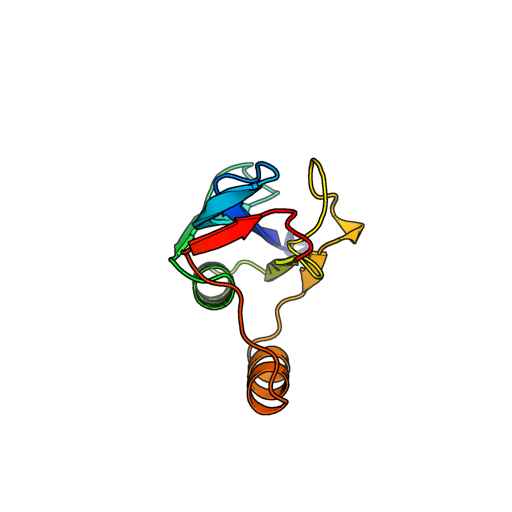N . ALA A 1 81 ? -10.310 -8.969 -4.396 1.00 77.50 81 ALA A N 1
ATOM 639 C CA . ALA A 1 81 ? -10.168 -10.423 -4.394 1.00 77.50 81 ALA A CA 1
ATOM 640 C C . ALA A 1 81 ? -10.831 -11.076 -5.622 1.00 77.50 81 ALA A C 1
ATOM 642 O O . ALA A 1 81 ? -10.293 -12.046 -6.163 1.00 77.50 81 ALA A O 1
ATOM 643 N N . LYS A 1 82 ? -11.965 -10.542 -6.098 1.00 78.00 82 LYS A N 1
ATOM 644 C CA . LYS A 1 82 ? -12.605 -10.980 -7.350 1.00 78.00 82 LYS A CA 1
ATOM 645 C C . LYS A 1 82 ? -11.790 -10.579 -8.582 1.00 78.00 82 LYS A C 1
ATOM 647 O O . LYS A 1 82 ? -11.675 -11.382 -9.502 1.00 78.00 82 LYS A O 1
ATOM 652 N N . GLU A 1 83 ? -11.198 -9.386 -8.609 1.00 73.69 83 GLU A N 1
ATOM 653 C CA . GLU A 1 83 ? -10.302 -8.965 -9.696 1.00 73.69 83 GLU A CA 1
ATOM 654 C C . GLU A 1 83 ? -9.083 -9.894 -9.812 1.00 73.69 83 GLU A C 1
ATOM 656 O O . GLU A 1 83 ? -8.768 -10.346 -10.911 1.00 73.69 83 GLU A O 1
ATOM 661 N N . ILE A 1 84 ? -8.453 -10.254 -8.687 1.00 74.06 84 ILE A N 1
ATOM 662 C CA . ILE A 1 84 ? -7.320 -11.194 -8.670 1.00 74.06 84 ILE A CA 1
ATOM 663 C C . ILE A 1 84 ? -7.736 -12.572 -9.197 1.00 74.06 84 ILE A C 1
ATOM 665 O O . ILE A 1 84 ? -7.011 -13.177 -9.986 1.00 74.06 84 ILE A O 1
ATOM 669 N N . LYS A 1 85 ? -8.924 -13.061 -8.812 1.00 73.44 85 LYS A N 1
ATOM 670 C CA . LYS A 1 85 ? -9.480 -14.316 -9.349 1.00 73.44 85 LYS A CA 1
ATOM 671 C C . LYS A 1 85 ? -9.736 -14.252 -10.859 1.00 73.44 85 LYS A C 1
ATOM 673 O O . LYS A 1 85 ? -9.631 -15.273 -11.524 1.00 73.44 85 LYS A O 1
ATOM 678 N N . ASN A 1 86 ? -10.013 -13.068 -11.403 1.00 74.12 86 ASN A N 1
ATOM 679 C CA . ASN A 1 86 ? -10.198 -12.824 -12.836 1.00 74.12 86 ASN A CA 1
ATOM 680 C C . ASN A 1 86 ? -8.875 -12.545 -13.578 1.00 74.12 86 ASN A C 1
ATOM 682 O O . ASN A 1 86 ? -8.847 -11.768 -14.530 1.00 74.12 86 ASN A O 1
ATOM 686 N N . ASN A 1 87 ? -7.768 -13.169 -13.161 1.00 66.56 87 ASN A N 1
ATOM 687 C CA . ASN A 1 87 ? -6.447 -13.026 -13.786 1.00 66.56 87 ASN A CA 1
ATOM 688 C C . ASN A 1 87 ? -5.821 -11.618 -13.710 1.00 66.56 87 ASN A C 1
ATOM 690 O O . ASN A 1 87 ? -4.800 -11.361 -14.354 1.00 66.56 87 ASN A O 1
ATOM 694 N N . LYS A 1 88 ? -6.368 -10.695 -12.907 1.00 69.31 88 LYS A N 1
ATOM 695 C CA . LYS A 1 88 ? -5.734 -9.392 -12.692 1.00 69.31 88 LYS A CA 1
ATOM 696 C C . LYS A 1 88 ? -4.596 -9.544 -11.689 1.00 69.31 88 LYS A C 1
ATOM 698 O O . LYS A 1 88 ? -4.816 -9.720 -10.493 1.00 69.31 88 LYS A O 1
ATOM 703 N N . ARG A 1 89 ? -3.358 -9.498 -12.176 1.00 71.94 89 ARG A N 1
ATOM 704 C CA . ARG A 1 89 ? -2.176 -9.562 -11.312 1.00 71.94 89 ARG A CA 1
ATOM 705 C C . ARG A 1 89 ? -2.087 -8.280 -10.466 1.00 71.94 89 ARG A C 1
ATOM 707 O O . ARG A 1 89 ? -2.029 -7.203 -11.056 1.00 71.94 89 ARG A O 1
ATOM 714 N N . PRO A 1 90 ? -2.043 -8.376 -9.123 1.00 71.25 90 PRO A N 1
ATOM 715 C CA . PRO A 1 90 ? -1.806 -7.213 -8.279 1.00 71.25 90 PRO A CA 1
ATOM 716 C C . PRO A 1 90 ? -0.383 -6.696 -8.494 1.00 71.25 90 PRO A C 1
ATOM 718 O O . PRO A 1 90 ? 0.556 -7.479 -8.699 1.00 71.25 90 PRO A O 1
ATOM 721 N N . HIS A 1 91 ? -0.217 -5.382 -8.431 1.00 75.81 91 HIS A N 1
ATOM 722 C CA . HIS A 1 91 ? 1.081 -4.748 -8.569 1.00 75.81 91 HIS A CA 1
ATOM 723 C C . HIS A 1 91 ? 1.927 -4.992 -7.317 1.00 75.81 91 HIS A C 1
ATOM 725 O O . HIS A 1 91 ? 1.451 -4.927 -6.176 1.00 75.81 91 HIS A O 1
ATOM 731 N N . LYS A 1 92 ? 3.205 -5.303 -7.539 1.00 82.38 92 LYS A N 1
ATOM 732 C CA . LYS A 1 92 ? 4.150 -5.668 -6.483 1.00 82.38 92 LYS A CA 1
ATOM 733 C C . LYS A 1 92 ? 5.495 -4.977 -6.665 1.00 82.38 92 LYS A C 1
ATOM 735 O O . LYS A 1 92 ? 5.800 -4.438 -7.724 1.00 82.38 92 LYS A O 1
ATOM 740 N N . VAL A 1 93 ? 6.310 -5.022 -5.619 1.00 83.75 93 VAL A N 1
ATOM 741 C CA . VAL A 1 93 ? 7.729 -4.668 -5.674 1.00 83.75 93 VAL A CA 1
ATOM 742 C C . VAL A 1 93 ? 8.410 -5.328 -6.882 1.00 83.75 93 VAL A C 1
ATOM 744 O O . VAL A 1 93 ? 8.220 -6.516 -7.156 1.00 83.75 93 VAL A O 1
ATOM 747 N N . GLY A 1 94 ? 9.190 -4.539 -7.613 1.00 80.44 94 GLY A N 1
ATOM 748 C CA . GLY A 1 94 ? 9.873 -4.937 -8.841 1.00 80.44 94 GLY A CA 1
ATOM 749 C C . GLY A 1 94 ? 9.099 -4.660 -10.133 1.00 80.44 94 GLY A C 1
ATOM 750 O O . GLY A 1 94 ? 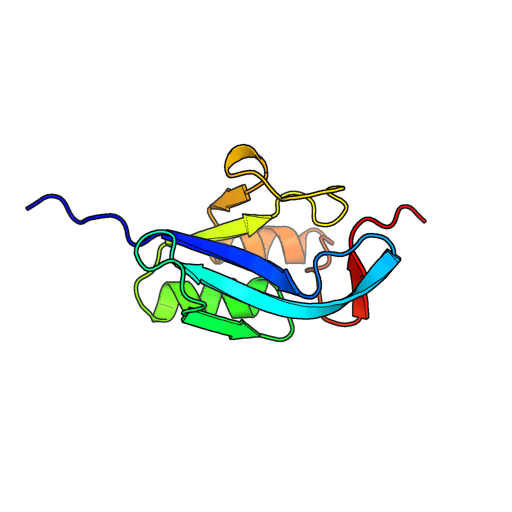9.721 -4.679 -11.192 1.00 80.44 94 GLY A O 1
ATOM 751 N N . ASP A 1 95 ? 7.794 -4.365 -10.083 1.00 79.81 95 ASP A N 1
ATOM 752 C CA . ASP A 1 95 ? 7.076 -3.846 -11.256 1.00 79.81 95 ASP A CA 1
ATOM 753 C C . ASP A 1 95 ? 7.643 -2.465 -11.656 1.00 79.81 95 ASP A C 1
ATOM 755 O O . ASP A 1 95 ? 8.115 -1.705 -10.807 1.00 79.81 95 ASP A O 1
ATOM 759 N N . ILE A 1 96 ? 7.639 -2.143 -12.953 1.00 76.88 96 ILE A N 1
ATOM 760 C CA . ILE A 1 96 ? 8.168 -0.870 -13.465 1.00 76.88 96 ILE A CA 1
ATOM 761 C C . ILE A 1 96 ? 7.077 0.197 -13.399 1.00 76.88 96 ILE A C 1
ATOM 763 O O . ILE A 1 96 ? 6.019 0.062 -14.017 1.00 76.88 96 ILE A O 1
ATOM 767 N N . CYS A 1 97 ? 7.348 1.285 -12.681 1.00 71.19 97 CYS A N 1
ATOM 768 C CA . CYS A 1 97 ? 6.459 2.438 -12.636 1.00 71.19 97 CYS A CA 1
ATOM 769 C C . CYS A 1 97 ? 6.460 3.146 -14.005 1.00 71.19 97 CYS A C 1
ATOM 771 O O . CYS A 1 97 ? 7.522 3.410 -14.570 1.00 71.19 97 CYS A O 1
ATOM 773 N N . GLY A 1 98 ? 5.284 3.445 -14.568 1.00 62.91 98 GLY A N 1
ATOM 774 C CA . GLY A 1 98 ? 5.178 4.166 -15.851 1.00 62.91 98 GLY A CA 1
ATOM 775 C C . GLY A 1 98 ? 5.602 3.393 -17.115 1.00 62.91 98 GLY A C 1
ATOM 776 O O . GLY A 1 98 ? 5.645 3.978 -18.196 1.00 62.91 98 GLY A O 1
ATOM 777 N N . GLY A 1 99 ? 5.935 2.100 -17.012 1.00 49.00 99 GLY A N 1
ATOM 778 C CA . GLY A 1 99 ? 6.451 1.310 -18.134 1.00 49.00 99 GLY A CA 1
ATOM 779 C C . GLY A 1 99 ? 5.353 0.703 -19.016 1.00 49.00 99 GLY A C 1
ATOM 780 O O . GLY A 1 99 ? 4.594 -0.161 -18.573 1.00 49.00 99 GLY A O 1
ATOM 781 N N . HIS A 1 100 ? 5.302 1.099 -20.289 1.00 41.28 100 HIS A N 1
ATOM 782 C CA . HIS A 1 100 ? 4.824 0.218 -21.356 1.00 41.28 100 HIS A CA 1
ATOM 783 C C . HIS A 1 100 ? 5.998 -0.680 -21.760 1.00 41.28 100 HIS A C 1
ATOM 785 O O . HIS A 1 100 ? 7.016 -0.173 -22.222 1.00 41.28 100 HIS A O 1
ATOM 791 N N . THR A 1 101 ? 5.868 -1.989 -21.562 1.00 37.50 101 THR A N 1
ATOM 792 C CA . THR A 1 101 ? 6.464 -2.952 -22.498 1.00 37.50 101 THR A CA 1
ATOM 793 C C . THR A 1 101 ? 5.498 -3.137 -23.647 1.00 37.50 101 THR A C 1
ATOM 795 O O . THR A 1 101 ? 4.306 -3.369 -23.324 1.00 37.50 101 THR A O 1
#

Secondary structure (DSSP, 8-state):
------EEEEEEES--TTPBP-EEEEEETTT-SEEEEESBHHHHHHHHHHTT-EEEEES-TT--SS--GGGEEE--HHHHHHHHHTT-PPPBTTPBTT---

pLDDT: mean 79.37, std 12.68, range [37.5, 93.56]